Protein AF-T0R6B1-F1 (afdb_monomer_lite)

Sequence (142 aa):
MADVARHVLENETLTEEERDAWVDLRVKGHDELVQAAGLLPPPSTLPVEGATVADYVYAWRLEKDCAALIERLTARVGPTRVLEQFGTLVAFEVDRQSASNVTLADLFELLEGAKHELRIERYSISELALDQVFHHLTDPST

Foldseek 3Di:
DLVVLVVVLPDDPDDPVRNVLSVVVNVDDQVVLVVSLVVDDFQPDHDDPPDGSVLRVLSSLLSVLVVVLQVLLCVQFHHKDWDDDDPNDTDMDHDGDPPHPQDVVNVVVSCVVSCVVSVPPDDDDDDPCPVVVVVVVPPPDD

Organism: Saprolegnia diclina (strain VS20) (NCBI:txid1156394)

Structure (mmCIF, N/CA/C/O backbone):
data_AF-T0R6B1-F1
#
_entry.id   AF-T0R6B1-F1
#
loop_
_atom_site.group_PDB
_atom_site.id
_atom_site.type_symbol
_atom_site.label_atom_id
_atom_site.label_alt_id
_atom_site.label_comp_id
_atom_site.label_asym_id
_atom_site.label_entity_id
_atom_site.label_seq_id
_atom_site.pdbx_PDB_ins_code
_atom_site.Cartn_x
_atom_site.Cartn_y
_atom_site.Cartn_z
_atom_site.occupancy
_atom_site.B_iso_or_equiv
_atom_site.auth_seq_id
_atom_site.auth_comp_id
_atom_site.auth_asym_id
_atom_site.auth_atom_id
_atom_site.pdbx_PDB_model_num
ATOM 1 N N . MET A 1 1 ? 15.827 -9.405 -16.903 1.00 42.38 1 MET A N 1
ATOM 2 C CA . MET A 1 1 ? 14.836 -8.454 -17.461 1.00 42.38 1 MET A CA 1
ATOM 3 C C . MET A 1 1 ? 13.622 -9.141 -18.095 1.00 42.38 1 MET A C 1
ATOM 5 O O . MET A 1 1 ? 12.533 -8.624 -17.922 1.00 42.38 1 MET A O 1
ATOM 9 N N . ALA A 1 2 ? 13.746 -10.317 -18.731 1.00 42.03 2 ALA A N 1
ATOM 10 C CA . ALA A 1 2 ? 12.596 -11.050 -19.297 1.00 42.03 2 ALA A CA 1
ATOM 11 C C . ALA A 1 2 ? 11.646 -11.718 -18.268 1.00 42.03 2 ALA A C 1
ATOM 13 O O . ALA A 1 2 ? 10.523 -12.070 -18.619 1.00 42.03 2 ALA A O 1
ATOM 14 N N . ASP A 1 3 ? 12.075 -11.905 -17.014 1.00 42.62 3 ASP A N 1
ATOM 15 C CA . ASP A 1 3 ? 11.286 -12.642 -16.009 1.00 42.62 3 ASP A CA 1
ATOM 16 C C . ASP A 1 3 ? 10.160 -11.833 -15.360 1.00 42.62 3 ASP A C 1
ATOM 18 O O . ASP A 1 3 ? 9.131 -12.400 -15.009 1.00 42.62 3 ASP A O 1
ATOM 22 N N . VAL A 1 4 ? 10.305 -10.510 -15.241 1.00 44.31 4 VAL A N 1
ATOM 23 C CA . VAL A 1 4 ? 9.294 -9.676 -14.566 1.00 44.31 4 VAL A CA 1
ATOM 24 C C . VAL A 1 4 ? 8.023 -9.575 -15.414 1.00 44.31 4 VAL A C 1
ATOM 26 O O . VAL A 1 4 ? 6.930 -9.764 -14.889 1.00 44.31 4 VAL A O 1
ATOM 29 N N . ALA A 1 5 ? 8.166 -9.384 -16.730 1.00 43.88 5 ALA A N 1
ATOM 30 C CA . ALA A 1 5 ? 7.044 -9.359 -17.673 1.00 43.88 5 ALA A CA 1
ATOM 31 C C . ALA A 1 5 ? 6.345 -10.726 -17.788 1.00 43.88 5 ALA A C 1
ATOM 33 O O . ALA A 1 5 ? 5.119 -10.796 -17.838 1.00 43.88 5 ALA A O 1
ATOM 34 N N . ARG A 1 6 ? 7.113 -11.828 -17.756 1.00 42.50 6 ARG A N 1
ATOM 35 C CA . ARG A 1 6 ? 6.565 -13.195 -17.764 1.00 42.50 6 ARG A CA 1
ATOM 36 C C . ARG A 1 6 ? 5.689 -13.455 -16.536 1.00 42.50 6 ARG A C 1
ATOM 38 O O . ARG A 1 6 ? 4.605 -14.007 -16.667 1.00 42.50 6 ARG A O 1
ATOM 45 N N . HIS A 1 7 ? 6.126 -12.997 -15.366 1.00 44.16 7 HIS A N 1
ATOM 46 C CA . HIS A 1 7 ? 5.423 -13.252 -14.111 1.00 44.16 7 HIS A CA 1
ATOM 47 C C . HIS A 1 7 ? 4.194 -12.350 -13.885 1.00 44.16 7 HIS A C 1
ATOM 49 O O . HIS A 1 7 ? 3.346 -12.675 -13.059 1.00 44.16 7 HIS A O 1
ATOM 55 N N . VAL A 1 8 ? 4.101 -11.207 -14.579 1.00 46.94 8 VAL A N 1
ATOM 56 C CA . VAL A 1 8 ? 2.903 -10.337 -14.600 1.00 46.94 8 VAL A CA 1
ATOM 57 C C . VAL A 1 8 ? 1.808 -10.935 -15.494 1.00 46.94 8 VAL A C 1
ATOM 59 O O . VAL A 1 8 ? 0.642 -10.934 -15.122 1.00 46.94 8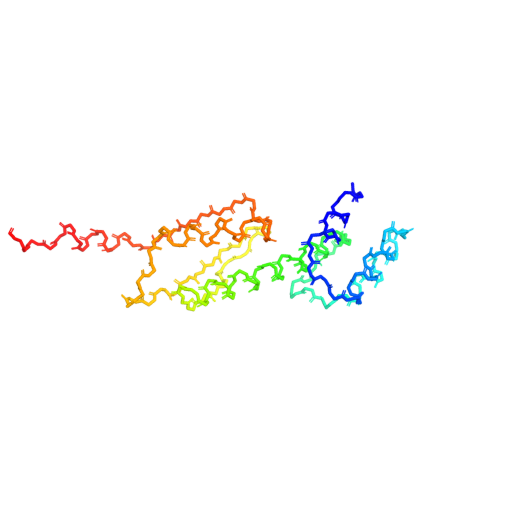 VAL A O 1
ATOM 62 N N . LEU A 1 9 ? 2.189 -11.534 -16.624 1.00 51.12 9 LEU A N 1
ATOM 63 C CA . LEU A 1 9 ? 1.268 -12.173 -17.572 1.00 51.12 9 LEU A CA 1
ATOM 64 C C . LEU A 1 9 ? 0.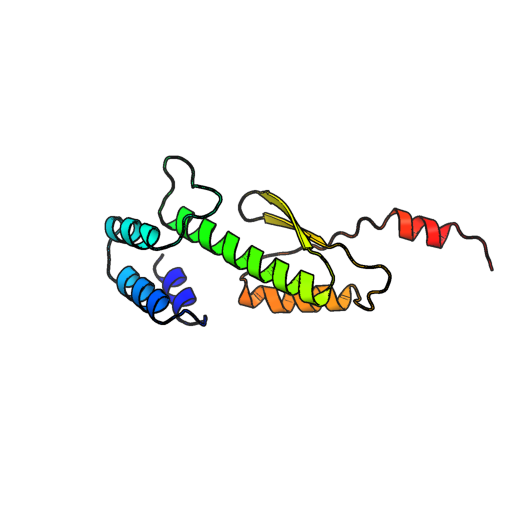603 -13.461 -17.055 1.00 51.12 9 LEU A C 1
ATOM 66 O O . LEU A 1 9 ? -0.495 -13.796 -17.490 1.00 51.12 9 LEU A O 1
ATOM 70 N N . GLU A 1 10 ? 1.273 -14.210 -16.176 1.00 50.00 10 GLU A N 1
ATOM 71 C CA . GLU A 1 10 ? 0.824 -15.547 -15.752 1.00 50.00 10 GLU A CA 1
ATOM 72 C C . GLU A 1 10 ? -0.153 -15.539 -14.561 1.00 50.00 10 GLU A C 1
ATOM 74 O O . GLU A 1 10 ? -0.809 -16.553 -14.334 1.00 50.00 10 GLU A O 1
ATOM 79 N N . ASN A 1 11 ? -0.284 -14.429 -13.820 1.00 48.28 11 ASN A N 1
ATOM 80 C CA . ASN A 1 11 ? -0.933 -14.429 -12.497 1.00 48.28 11 ASN A CA 1
ATOM 81 C C . ASN A 1 11 ? -2.063 -13.400 -12.292 1.00 48.28 11 ASN A C 1
ATOM 83 O O . ASN A 1 11 ? -2.590 -13.318 -11.185 1.00 48.28 11 ASN A O 1
ATOM 87 N N . GLU A 1 12 ? -2.477 -12.643 -13.315 1.00 50.69 12 GLU A N 1
ATOM 88 C CA . GLU A 1 12 ? -3.515 -11.608 -13.168 1.00 50.69 12 GLU A CA 1
ATOM 89 C C . GLU A 1 12 ? -4.671 -11.730 -14.162 1.00 50.69 12 GLU A C 1
ATOM 91 O O . GLU A 1 12 ? -4.502 -12.115 -15.320 1.00 50.69 12 GLU A O 1
ATOM 96 N N . THR A 1 13 ? -5.868 -11.342 -13.712 1.00 48.50 13 THR A N 1
ATOM 97 C CA . THR A 1 13 ? -7.059 -11.131 -14.546 1.00 48.50 13 THR A CA 1
ATOM 98 C C . THR A 1 13 ? -6.904 -9.857 -15.375 1.00 48.50 13 THR A C 1
ATOM 100 O O . THR A 1 13 ? -7.609 -8.874 -15.166 1.00 48.50 13 THR A O 1
ATOM 103 N N . LEU A 1 14 ? -5.948 -9.868 -16.301 1.00 56.34 14 LEU A N 1
ATOM 104 C CA . LEU A 1 14 ? -5.816 -8.857 -17.342 1.00 56.34 14 LEU A CA 1
ATOM 105 C C . LEU A 1 14 ? -6.955 -9.035 -18.348 1.00 56.34 14 LEU A C 1
ATOM 107 O O . LEU A 1 14 ? -7.295 -10.170 -18.728 1.00 56.34 14 LEU A O 1
ATOM 111 N N . THR A 1 15 ? -7.528 -7.924 -18.801 1.00 64.38 15 THR A N 1
ATOM 112 C CA . THR A 1 15 ? -8.450 -7.935 -19.941 1.00 64.38 15 THR A CA 1
ATOM 113 C C . THR A 1 15 ? -7.743 -8.488 -21.185 1.00 64.38 15 THR A C 1
ATOM 115 O O . THR A 1 15 ? -6.513 -8.534 -21.256 1.00 64.38 15 THR A O 1
ATOM 118 N N . GLU A 1 16 ? -8.508 -8.990 -22.154 1.00 56.38 16 GLU A N 1
ATOM 119 C CA . GLU A 1 16 ? -7.951 -9.600 -23.373 1.00 56.38 16 GLU A CA 1
ATOM 120 C C . GLU A 1 16 ? -7.050 -8.611 -24.140 1.00 56.38 16 GLU A C 1
ATOM 122 O O . GLU A 1 16 ? -5.965 -8.987 -24.575 1.00 56.38 16 GLU A O 1
ATOM 127 N N . GLU A 1 17 ? -7.424 -7.325 -24.169 1.00 57.00 17 GLU A N 1
ATOM 128 C CA . GLU A 1 17 ? -6.628 -6.238 -24.761 1.00 57.00 17 GLU A CA 1
ATOM 129 C C . GLU A 1 17 ? -5.306 -5.982 -24.023 1.00 57.00 17 GLU A C 1
ATOM 131 O O . GLU A 1 17 ? -4.260 -5.833 -24.656 1.00 57.00 17 GLU A O 1
ATOM 136 N N . GLU A 1 18 ? -5.318 -5.962 -22.687 1.00 55.06 18 GLU A N 1
ATOM 137 C CA . GLU A 1 18 ? -4.094 -5.780 -21.897 1.00 55.06 18 GLU A CA 1
ATOM 138 C C . GLU A 1 18 ? -3.141 -6.962 -22.105 1.00 55.06 18 GLU A C 1
ATOM 140 O O . GLU A 1 18 ? -1.932 -6.783 -22.254 1.00 55.06 18 GLU A O 1
ATOM 145 N N . ARG A 1 19 ? -3.680 -8.183 -22.171 1.00 57.94 19 ARG A N 1
ATOM 146 C CA . ARG A 1 19 ? -2.899 -9.410 -22.359 1.00 57.94 19 ARG A CA 1
ATOM 147 C C . ARG A 1 19 ? -2.235 -9.466 -23.734 1.00 57.94 19 ARG A C 1
ATOM 149 O O . ARG A 1 19 ? -1.057 -9.816 -23.807 1.00 57.94 19 ARG A O 1
ATOM 156 N N . ASP A 1 20 ? -2.949 -9.078 -24.787 1.00 55.31 20 ASP A N 1
ATOM 157 C CA . ASP A 1 20 ? -2.404 -8.995 -26.146 1.00 55.31 20 ASP A CA 1
ATOM 158 C C . ASP A 1 20 ? -1.308 -7.927 -26.256 1.00 55.31 20 ASP A C 1
ATOM 160 O O . ASP A 1 20 ? -0.261 -8.182 -26.858 1.00 55.31 20 ASP A O 1
ATOM 164 N N . ALA A 1 21 ? -1.469 -6.780 -25.586 1.00 55.72 21 ALA A N 1
ATOM 165 C CA . ALA A 1 21 ? -0.431 -5.750 -25.523 1.00 55.72 21 ALA A CA 1
ATOM 166 C C . ALA A 1 21 ? 0.859 -6.271 -24.857 1.00 55.72 21 ALA A C 1
ATOM 168 O O . ALA A 1 21 ? 1.965 -6.024 -25.341 1.00 55.72 21 ALA A O 1
ATOM 169 N N . TRP A 1 22 ? 0.735 -7.056 -23.784 1.00 51.84 22 TRP A N 1
ATOM 170 C CA . TRP A 1 22 ? 1.876 -7.659 -23.088 1.00 51.84 22 TRP A CA 1
ATOM 171 C C . TRP A 1 22 ? 2.547 -8.804 -23.866 1.00 51.84 22 TRP A C 1
ATOM 173 O O . TRP A 1 22 ? 3.769 -8.977 -23.781 1.00 51.84 22 TRP A O 1
ATOM 183 N N . VAL A 1 23 ? 1.782 -9.595 -24.627 1.00 52.72 23 VAL A N 1
ATOM 184 C CA . VAL A 1 23 ? 2.331 -10.633 -25.516 1.00 52.72 23 VAL A CA 1
ATOM 185 C C . VAL A 1 23 ? 3.113 -9.998 -26.670 1.00 52.72 23 VAL A C 1
ATOM 187 O O . VAL A 1 23 ? 4.192 -10.496 -26.999 1.00 52.72 23 VAL A O 1
ATOM 190 N N . ASP A 1 24 ? 2.643 -8.875 -27.220 1.00 46.44 24 ASP A N 1
ATOM 191 C CA . ASP A 1 24 ? 3.346 -8.141 -28.282 1.00 46.44 24 ASP A CA 1
ATOM 192 C C . ASP A 1 24 ? 4.622 -7.442 -27.755 1.00 46.44 24 ASP A C 1
ATOM 194 O O . ASP A 1 24 ? 5.666 -7.455 -28.411 1.00 46.44 24 ASP A O 1
ATOM 198 N N . LEU A 1 25 ? 4.605 -6.966 -26.499 1.00 47.91 25 LEU A N 1
ATOM 199 C CA . LEU A 1 25 ? 5.781 -6.448 -25.774 1.00 47.91 25 LEU A CA 1
ATOM 200 C C . LEU A 1 25 ? 6.922 -7.474 -25.631 1.00 47.91 25 LEU A C 1
ATOM 202 O O . LEU A 1 25 ? 8.092 -7.104 -25.549 1.00 47.91 25 LEU A O 1
ATOM 206 N N . ARG A 1 26 ? 6.598 -8.773 -25.559 1.00 42.62 26 ARG A N 1
ATOM 207 C CA . ARG A 1 26 ? 7.558 -9.865 -25.302 1.00 42.62 26 ARG A CA 1
ATOM 208 C C . ARG A 1 26 ? 8.535 -10.094 -26.461 1.00 42.62 26 ARG A C 1
ATOM 210 O O . ARG A 1 26 ? 9.574 -10.725 -26.262 1.00 42.62 26 ARG A O 1
ATOM 217 N N . VAL A 1 27 ? 8.193 -9.623 -27.660 1.00 46.12 27 VAL A N 1
ATOM 218 C CA . VAL A 1 27 ? 8.909 -9.905 -28.917 1.00 46.12 27 VAL A CA 1
ATOM 219 C C . VAL A 1 27 ? 9.730 -8.701 -29.399 1.00 46.12 27 VAL A C 1
ATOM 221 O O . VAL A 1 27 ? 10.591 -8.846 -30.266 1.00 46.12 27 VAL A O 1
ATOM 224 N N . LYS A 1 28 ? 9.512 -7.519 -28.819 1.00 41.56 28 LYS A N 1
ATOM 225 C CA . LYS A 1 28 ? 9.820 -6.242 -29.459 1.00 41.56 28 LYS A CA 1
ATOM 226 C C . LYS A 1 28 ? 10.812 -5.382 -28.665 1.00 41.56 28 LYS A C 1
ATOM 228 O O . LYS A 1 28 ? 10.870 -5.428 -27.438 1.00 41.56 28 LYS A O 1
ATOM 233 N N . GLY A 1 29 ? 11.678 -4.673 -29.392 1.00 49.69 29 GLY A N 1
ATOM 234 C CA . GLY A 1 29 ? 12.834 -3.945 -28.853 1.00 49.69 29 GLY A CA 1
ATOM 235 C C . GLY A 1 29 ? 12.473 -2.666 -28.083 1.00 49.69 29 GLY A C 1
ATOM 236 O O . GLY A 1 29 ? 11.315 -2.267 -28.010 1.00 49.69 29 GLY A O 1
ATOM 237 N N . HIS A 1 30 ? 13.494 -1.999 -27.528 1.00 45.84 30 HIS A N 1
ATOM 238 C CA . HIS A 1 30 ? 13.381 -0.813 -26.657 1.00 45.84 30 HIS A CA 1
ATOM 239 C C . HIS A 1 30 ? 12.478 0.315 -27.208 1.00 45.84 30 HIS A C 1
ATOM 241 O O . HIS A 1 30 ? 11.788 0.957 -26.424 1.00 45.84 30 HIS A O 1
ATOM 247 N N . ASP A 1 31 ? 12.415 0.516 -28.530 1.00 44.62 31 ASP A N 1
ATOM 248 C CA . ASP A 1 31 ? 11.582 1.556 -29.165 1.00 44.62 31 ASP A CA 1
ATOM 249 C C . ASP A 1 31 ? 10.079 1.216 -29.223 1.00 44.62 31 ASP A C 1
ATOM 251 O O . ASP A 1 31 ? 9.232 2.106 -29.173 1.00 44.62 31 ASP A O 1
ATOM 255 N N . GLU A 1 32 ? 9.711 -0.064 -29.282 1.00 49.00 32 GLU A N 1
ATOM 256 C CA . GLU A 1 32 ? 8.305 -0.500 -29.349 1.00 49.00 32 GLU A CA 1
ATOM 257 C C . GLU A 1 32 ? 7.676 -0.610 -27.949 1.00 49.00 32 GLU A C 1
ATOM 259 O O . GLU A 1 32 ? 6.480 -0.381 -27.775 1.00 49.00 32 GLU A O 1
ATOM 264 N N . LEU A 1 33 ? 8.506 -0.840 -26.925 1.00 48.34 33 LEU A N 1
ATOM 265 C CA . LEU A 1 33 ? 8.147 -0.706 -25.510 1.00 48.34 33 LEU A CA 1
ATOM 266 C C . LEU A 1 33 ? 7.690 0.723 -25.160 1.00 48.34 33 LEU A C 1
ATOM 268 O O . LEU A 1 33 ? 6.750 0.895 -24.386 1.00 48.34 33 LEU A O 1
ATOM 272 N N . VAL A 1 34 ? 8.309 1.744 -25.767 1.00 46.97 34 VAL A N 1
ATOM 273 C CA . VAL A 1 34 ? 7.911 3.158 -25.626 1.00 46.97 34 VAL A CA 1
ATOM 274 C C . VAL A 1 34 ? 6.549 3.420 -26.282 1.00 46.97 34 VAL A C 1
ATOM 276 O O . VAL A 1 34 ? 5.725 4.136 -25.716 1.00 46.97 34 VAL A O 1
ATOM 279 N N . GLN A 1 35 ? 6.269 2.810 -27.440 1.00 50.56 35 GLN A N 1
ATOM 280 C CA . GLN A 1 35 ? 4.959 2.915 -28.099 1.00 50.56 35 GLN A CA 1
ATOM 281 C C . GLN A 1 35 ? 3.841 2.241 -27.300 1.00 50.56 35 GLN A C 1
ATOM 283 O O . GLN A 1 35 ? 2.760 2.808 -27.165 1.00 50.56 35 GLN A O 1
ATOM 288 N N . ALA A 1 36 ? 4.099 1.058 -26.747 1.00 49.38 36 ALA A N 1
ATOM 289 C CA . ALA A 1 36 ? 3.109 0.332 -25.963 1.00 49.38 36 ALA A CA 1
ATOM 290 C C . ALA A 1 36 ? 2.884 0.943 -24.567 1.00 49.38 36 ALA A C 1
ATOM 292 O O . ALA A 1 36 ? 1.758 0.950 -24.078 1.00 49.38 36 ALA A O 1
ATOM 293 N N . ALA A 1 37 ? 3.904 1.560 -23.960 1.00 50.00 37 ALA A N 1
ATOM 294 C CA . ALA A 1 37 ? 3.713 2.431 -22.797 1.00 50.00 37 ALA A CA 1
ATOM 295 C C . ALA A 1 37 ? 2.792 3.627 -23.114 1.00 50.00 37 ALA A C 1
ATOM 297 O O . ALA A 1 37 ? 2.031 4.059 -22.252 1.00 50.00 37 ALA A O 1
ATOM 298 N N . GLY A 1 38 ? 2.793 4.104 -24.365 1.00 51.44 38 GLY A N 1
ATOM 299 C CA . GLY A 1 38 ? 1.851 5.108 -24.868 1.00 51.44 38 GLY A CA 1
ATOM 300 C C . GLY A 1 38 ? 0.394 4.636 -24.993 1.00 51.44 38 GLY A C 1
ATOM 301 O O . GLY A 1 38 ? -0.482 5.474 -25.191 1.00 51.44 38 GLY A O 1
ATOM 302 N N . LEU A 1 39 ? 0.118 3.330 -24.868 1.00 54.88 39 LEU A N 1
ATOM 303 C CA . LEU A 1 39 ? -1.244 2.775 -24.805 1.00 54.88 39 LEU A CA 1
ATOM 304 C C . LEU A 1 39 ? -1.795 2.720 -23.373 1.00 54.88 39 LEU A C 1
ATOM 306 O O . LEU A 1 39 ? -3.007 2.615 -23.188 1.00 54.88 39 LEU A O 1
ATOM 310 N N . LEU A 1 40 ? -0.931 2.799 -22.358 1.00 56.66 40 LEU A N 1
ATOM 311 C CA . LEU A 1 40 ? -1.359 2.906 -20.967 1.00 56.66 40 LEU A CA 1
ATOM 312 C C . LEU A 1 40 ? -1.721 4.365 -20.665 1.00 56.66 40 LEU A C 1
ATOM 314 O O . LEU A 1 40 ? -0.991 5.268 -21.088 1.00 56.66 40 LEU A O 1
ATOM 318 N N . PRO A 1 41 ? -2.802 4.628 -19.906 1.00 60.03 41 PRO A N 1
ATOM 319 C CA . PRO A 1 41 ? -3.051 5.975 -19.419 1.00 60.03 41 PRO A CA 1
ATOM 320 C C . PRO A 1 41 ? -1.819 6.444 -18.631 1.00 60.03 41 PRO A C 1
ATOM 322 O O . PRO A 1 41 ? -1.277 5.654 -17.848 1.00 60.03 41 PRO A O 1
ATOM 325 N N . PRO A 1 42 ? -1.348 7.685 -18.851 1.00 59.09 42 PRO A N 1
ATOM 326 C CA . PRO A 1 42 ? -0.173 8.183 -18.162 1.00 59.09 42 PRO A CA 1
ATOM 327 C C . PRO A 1 42 ? -0.379 8.117 -16.653 1.00 59.09 42 PRO A C 1
ATOM 329 O O . PRO A 1 42 ? -1.462 8.491 -16.190 1.00 59.09 42 PRO A O 1
ATOM 332 N N . PRO A 1 43 ? 0.628 7.641 -15.892 1.00 63.34 43 PRO A N 1
ATOM 333 C CA . PRO A 1 43 ? 0.568 7.731 -14.451 1.00 63.34 43 PRO A CA 1
ATOM 334 C C . PRO A 1 43 ? 0.406 9.197 -14.058 1.00 63.34 43 PRO A C 1
ATOM 336 O O . PRO A 1 43 ? 0.926 10.102 -14.724 1.00 63.34 43 PRO A O 1
ATOM 339 N N . SER A 1 44 ? -0.304 9.433 -12.960 1.00 67.56 44 SER A N 1
ATOM 340 C CA . SER A 1 44 ? -0.562 10.781 -12.445 1.00 67.56 44 SER A CA 1
ATOM 341 C C . SER A 1 44 ? 0.738 11.55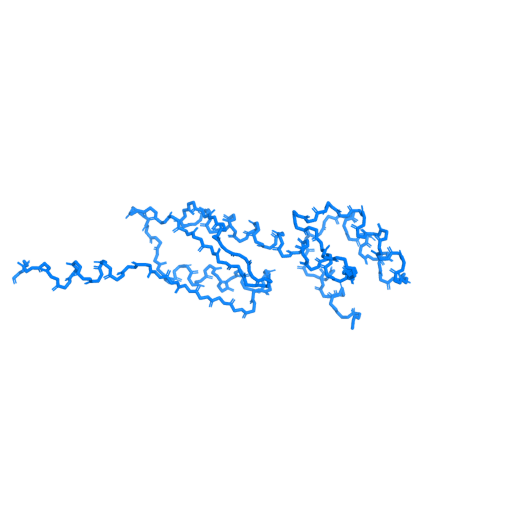6 -12.172 1.00 67.56 44 SER A C 1
ATOM 343 O O . SER A 1 44 ? 0.762 12.787 -12.215 1.00 67.56 44 SER A O 1
ATOM 345 N N . THR A 1 45 ? 1.842 10.840 -11.938 1.00 63.22 45 THR A N 1
ATOM 346 C CA . THR A 1 45 ? 3.201 11.373 -11.856 1.00 63.22 45 THR A CA 1
ATOM 347 C C . THR A 1 45 ? 4.003 10.990 -13.098 1.00 63.22 45 THR A C 1
ATOM 349 O O . THR A 1 45 ? 4.364 9.833 -13.308 1.00 63.22 45 THR A O 1
ATOM 352 N N . LEU A 1 46 ? 4.313 11.984 -13.934 1.00 60.22 46 LEU A N 1
ATOM 353 C CA . LEU A 1 46 ? 5.177 11.767 -15.091 1.00 60.22 46 LEU A CA 1
ATOM 354 C C . LEU A 1 46 ? 6.610 11.463 -14.626 1.00 60.22 46 LEU A C 1
ATOM 356 O O . LEU A 1 46 ? 7.135 12.182 -13.767 1.00 60.22 46 LEU A O 1
ATOM 360 N N . PRO A 1 47 ? 7.264 10.437 -15.194 1.00 61.75 47 PRO A N 1
ATOM 361 C CA . PRO A 1 47 ? 8.665 10.178 -14.915 1.00 61.75 47 PRO A CA 1
ATOM 362 C C . PRO A 1 47 ? 9.554 11.374 -15.295 1.00 61.75 47 PRO A C 1
ATOM 364 O O . PRO A 1 47 ? 9.269 12.108 -16.242 1.00 61.75 47 PRO A O 1
ATOM 367 N N . VAL A 1 48 ? 10.642 11.562 -14.547 1.00 69.69 48 VAL A N 1
ATOM 368 C CA . VAL A 1 48 ? 11.635 12.629 -14.761 1.00 69.69 48 VAL A CA 1
ATOM 369 C C . VAL A 1 48 ? 12.348 12.489 -16.113 1.00 69.69 48 VAL A C 1
ATOM 371 O O . VAL A 1 48 ? 12.419 11.404 -16.687 1.00 69.69 48 VAL A O 1
ATOM 374 N N . GLU A 1 49 ? 12.910 13.588 -16.618 1.00 70.00 49 GLU A N 1
ATOM 375 C CA . GLU A 1 49 ? 13.699 13.595 -17.855 1.00 70.00 49 GLU A CA 1
ATOM 376 C C . GLU A 1 49 ? 14.832 12.548 -17.794 1.00 70.00 49 GLU A C 1
ATOM 378 O O . GLU A 1 49 ? 15.628 12.532 -16.856 1.00 70.00 49 GLU A O 1
ATOM 383 N N . GLY A 1 50 ? 14.872 11.637 -18.776 1.00 72.62 50 GLY A N 1
ATOM 384 C CA . GLY A 1 50 ? 15.785 10.484 -18.793 1.00 72.62 50 GLY A CA 1
ATOM 385 C C . GLY A 1 50 ? 15.213 9.178 -18.222 1.00 72.62 50 GLY A C 1
ATOM 386 O O . GLY A 1 50 ? 15.931 8.181 -18.180 1.00 72.62 50 GLY A O 1
ATOM 387 N N . ALA A 1 51 ? 13.943 9.156 -17.808 1.00 72.06 51 ALA A N 1
ATOM 388 C CA . ALA A 1 51 ? 13.272 7.942 -17.360 1.00 72.06 51 ALA A CA 1
ATOM 389 C C . ALA A 1 51 ? 13.144 6.882 -18.461 1.00 72.06 51 ALA A C 1
ATOM 391 O O . ALA A 1 51 ? 12.884 7.172 -19.632 1.00 72.06 51 ALA A O 1
ATOM 392 N N . THR A 1 52 ? 13.295 5.629 -18.054 1.00 78.44 52 THR A N 1
ATOM 393 C CA . THR A 1 52 ? 13.148 4.460 -18.914 1.00 78.44 52 THR A CA 1
ATOM 394 C C . THR A 1 52 ? 11.686 4.017 -18.997 1.00 78.44 52 THR A C 1
ATOM 396 O O . THR A 1 52 ? 10.851 4.368 -18.163 1.00 78.44 52 THR A O 1
ATOM 399 N N . VAL A 1 53 ? 11.363 3.161 -19.971 1.00 73.62 53 VAL A N 1
ATOM 400 C CA . VAL A 1 53 ? 10.037 2.518 -20.031 1.00 73.62 53 VAL A CA 1
ATOM 401 C C . VAL A 1 53 ? 9.743 1.712 -18.764 1.00 73.62 53 VAL A C 1
ATOM 403 O O . VAL A 1 53 ? 8.603 1.670 -18.310 1.00 73.62 53 VAL A O 1
ATOM 406 N N . ALA A 1 54 ? 10.767 1.094 -18.168 1.00 73.62 54 ALA A N 1
ATOM 407 C CA . ALA A 1 54 ? 10.604 0.354 -16.924 1.00 73.62 54 ALA A CA 1
ATOM 408 C C . ALA A 1 54 ? 10.134 1.271 -15.785 1.00 73.62 54 ALA A C 1
ATOM 410 O O . ALA A 1 54 ? 9.262 0.869 -15.021 1.00 73.62 54 ALA A O 1
ATOM 411 N N . ASP A 1 55 ? 10.639 2.506 -15.724 1.00 74.69 55 ASP A N 1
ATOM 412 C CA . ASP A 1 55 ? 10.222 3.496 -14.725 1.00 74.69 55 ASP A CA 1
ATOM 413 C C . ASP A 1 55 ? 8.760 3.916 -14.925 1.00 74.69 55 ASP A C 1
ATOM 415 O O . ASP A 1 55 ? 8.012 4.052 -13.959 1.00 74.69 55 ASP A O 1
ATOM 419 N N . TYR A 1 56 ? 8.321 4.056 -16.179 1.00 75.62 56 TYR A N 1
ATOM 420 C CA . TYR A 1 56 ? 6.929 4.371 -16.504 1.00 75.62 56 TYR A CA 1
ATOM 421 C C . TYR A 1 56 ? 5.970 3.232 -16.134 1.00 75.62 56 TYR A C 1
ATOM 423 O O . TYR A 1 56 ? 4.961 3.456 -15.466 1.00 75.62 56 TYR A O 1
ATOM 431 N N . VAL A 1 57 ? 6.301 1.997 -16.526 1.00 77.38 57 VAL A N 1
ATOM 432 C CA . VAL A 1 57 ? 5.517 0.801 -16.176 1.00 77.38 57 VAL A CA 1
ATOM 433 C C . VAL A 1 57 ? 5.458 0.629 -14.662 1.00 77.38 57 VAL A C 1
ATOM 435 O O . VAL A 1 57 ? 4.407 0.296 -14.118 1.00 77.38 57 VAL A O 1
ATOM 438 N N . TYR A 1 58 ? 6.572 0.888 -13.976 1.00 79.00 58 TYR A N 1
ATOM 439 C CA . TYR A 1 58 ? 6.636 0.847 -12.525 1.00 79.00 58 TYR A CA 1
ATOM 440 C C . TYR A 1 58 ? 5.703 1.881 -11.883 1.00 79.00 58 TYR A C 1
ATOM 442 O O . TYR A 1 58 ? 4.909 1.523 -11.017 1.00 79.00 58 TYR A O 1
ATOM 450 N N . ALA A 1 59 ? 5.750 3.138 -12.332 1.00 79.81 59 ALA A N 1
ATOM 451 C CA . ALA A 1 59 ? 4.894 4.205 -11.817 1.00 79.81 59 ALA A CA 1
ATOM 452 C C . ALA A 1 59 ? 3.403 3.904 -12.034 1.00 79.81 59 ALA A C 1
ATOM 454 O O . ALA A 1 59 ? 2.612 4.001 -11.096 1.00 79.81 59 ALA A O 1
ATOM 455 N N . TRP A 1 60 ? 3.034 3.460 -13.239 1.00 82.38 60 TRP A N 1
ATOM 456 C CA . TRP A 1 60 ? 1.667 3.041 -13.555 1.00 82.38 60 TRP A CA 1
ATOM 457 C C . TRP A 1 60 ? 1.199 1.900 -12.649 1.00 82.38 60 TRP A C 1
ATOM 459 O O . TRP A 1 60 ? 0.090 1.925 -12.111 1.00 82.38 60 TRP A O 1
ATOM 469 N N . ARG A 1 61 ? 2.062 0.899 -12.450 1.00 83.06 61 ARG A N 1
ATOM 470 C CA . ARG A 1 61 ? 1.745 -0.262 -11.624 1.00 83.06 61 ARG A CA 1
ATOM 471 C C . ARG A 1 61 ? 1.544 0.126 -10.164 1.00 83.06 61 ARG A C 1
ATOM 473 O O . ARG A 1 61 ? 0.557 -0.279 -9.559 1.00 83.06 61 ARG A O 1
ATOM 480 N N . LEU A 1 62 ? 2.448 0.942 -9.630 1.00 84.81 62 LEU A N 1
ATOM 481 C CA . LEU A 1 62 ? 2.373 1.441 -8.265 1.00 84.81 62 LEU A CA 1
ATOM 482 C C . LEU A 1 62 ? 1.063 2.199 -8.020 1.00 84.81 62 LEU A C 1
ATOM 484 O O . LEU A 1 62 ? 0.415 1.978 -7.002 1.00 84.81 62 LEU A O 1
ATOM 488 N N . GLU A 1 63 ? 0.639 3.043 -8.961 1.00 85.25 63 GLU A N 1
ATOM 489 C CA . GLU A 1 63 ? -0.631 3.770 -8.871 1.00 85.25 63 GLU A CA 1
ATOM 490 C C . GLU A 1 63 ? -1.840 2.822 -8.831 1.00 85.25 63 GLU A C 1
ATOM 492 O O . GLU A 1 63 ? -2.730 2.983 -7.991 1.00 85.25 63 GLU A O 1
ATOM 497 N N . LYS A 1 64 ? -1.850 1.787 -9.682 1.00 85.62 64 LYS A N 1
ATOM 498 C CA . LYS A 1 64 ? -2.901 0.757 -9.696 1.00 85.62 64 LYS A CA 1
ATOM 499 C C . LYS A 1 64 ? -2.955 -0.041 -8.396 1.00 85.62 64 LYS A C 1
ATOM 501 O O . LYS A 1 64 ? -4.037 -0.198 -7.830 1.00 85.62 64 LYS A O 1
ATOM 506 N N . ASP A 1 65 ? -1.807 -0.505 -7.910 1.00 88.75 65 ASP A N 1
ATOM 507 C CA . ASP A 1 65 ? -1.724 -1.291 -6.678 1.00 88.75 65 ASP A CA 1
ATOM 508 C C . ASP A 1 65 ? -2.136 -0.444 -5.460 1.00 88.75 65 ASP A C 1
ATOM 510 O O . ASP A 1 65 ? -2.870 -0.919 -4.590 1.00 88.75 65 ASP A O 1
ATOM 514 N N . CYS A 1 66 ? -1.759 0.840 -5.423 1.00 90.06 66 CYS A N 1
ATOM 515 C CA . CYS A 1 66 ? -2.203 1.768 -4.382 1.00 90.06 66 CYS A CA 1
ATOM 516 C C . CYS A 1 66 ? -3.718 1.974 -4.404 1.00 90.06 66 CYS A C 1
ATOM 518 O O . CYS A 1 66 ? -4.353 1.917 -3.353 1.00 90.06 66 CYS A O 1
ATOM 520 N N . ALA A 1 67 ? -4.310 2.184 -5.583 1.00 89.69 67 ALA A N 1
ATOM 521 C CA . ALA A 1 67 ? -5.756 2.339 -5.716 1.00 89.69 67 ALA A CA 1
ATOM 522 C C . ALA A 1 67 ? -6.505 1.087 -5.227 1.00 89.69 67 ALA A C 1
ATOM 524 O O . ALA A 1 67 ? -7.455 1.203 -4.451 1.00 89.69 67 ALA A O 1
ATOM 525 N N . ALA A 1 68 ? -6.033 -0.104 -5.606 1.00 90.88 68 ALA A N 1
ATOM 526 C CA . ALA A 1 68 ? -6.606 -1.369 -5.155 1.00 90.88 68 ALA A CA 1
ATOM 527 C C . ALA A 1 68 ? -6.484 -1.555 -3.633 1.00 90.88 68 ALA A C 1
ATOM 529 O O . ALA A 1 68 ? -7.416 -2.030 -2.980 1.00 90.88 68 ALA A O 1
ATOM 530 N N . LEU A 1 69 ? -5.352 -1.163 -3.039 1.00 92.00 69 LEU A N 1
ATOM 531 C CA . LEU A 1 69 ? -5.163 -1.240 -1.593 1.00 92.00 69 LEU A CA 1
ATOM 532 C C . LEU A 1 69 ? -6.082 -0.265 -0.841 1.00 92.00 69 LEU A C 1
ATOM 534 O O . LEU A 1 69 ? -6.699 -0.657 0.149 1.00 92.00 69 LEU A O 1
ATOM 538 N N . ILE A 1 70 ? -6.223 0.972 -1.328 1.00 93.00 70 ILE A N 1
ATOM 539 C CA . ILE A 1 70 ? -7.147 1.972 -0.768 1.00 93.00 70 ILE A CA 1
ATOM 540 C C . ILE A 1 70 ? -8.581 1.454 -0.798 1.00 93.00 70 ILE A C 1
ATOM 542 O O . ILE A 1 70 ? -9.294 1.602 0.192 1.00 93.00 70 ILE A O 1
ATOM 546 N N . GLU A 1 71 ? -9.007 0.835 -1.899 1.00 92.44 71 GLU A N 1
ATOM 547 C CA . GLU A 1 71 ? -10.344 0.252 -2.017 1.00 92.44 71 GLU A CA 1
ATOM 548 C C . GLU A 1 71 ? -10.576 -0.831 -0.952 1.00 92.44 71 GLU A C 1
ATOM 550 O O . GLU A 1 71 ? -11.576 -0.792 -0.233 1.00 92.44 71 GLU A O 1
ATOM 555 N N . ARG A 1 72 ? -9.619 -1.754 -0.778 1.00 91.81 72 ARG A N 1
ATOM 556 C CA . ARG A 1 72 ? -9.701 -2.828 0.229 1.00 91.81 72 ARG A CA 1
ATOM 557 C C . ARG A 1 72 ? -9.746 -2.290 1.654 1.00 91.81 72 ARG A C 1
ATOM 559 O O . ARG A 1 72 ? -10.574 -2.736 2.450 1.00 91.81 72 ARG A O 1
ATOM 566 N N . LEU A 1 73 ? -8.869 -1.340 1.971 1.00 91.06 73 LEU A N 1
ATOM 567 C CA . LEU A 1 73 ? -8.823 -0.697 3.283 1.00 91.06 73 LEU A CA 1
ATOM 568 C C . LEU A 1 73 ? -10.115 0.084 3.547 1.00 91.06 73 LEU A C 1
ATOM 570 O O . LEU A 1 73 ? -10.709 -0.058 4.615 1.00 91.06 73 LEU A O 1
ATOM 574 N N . THR A 1 74 ? -10.621 0.799 2.541 1.00 91.06 74 THR A N 1
ATOM 575 C CA . THR A 1 74 ? -11.876 1.555 2.635 1.00 91.06 74 THR A CA 1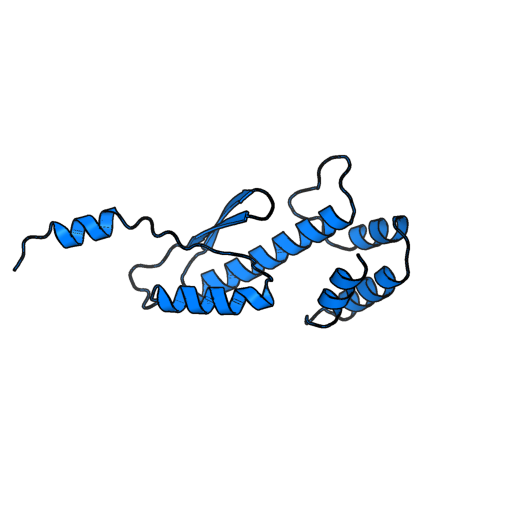
ATOM 576 C C . THR A 1 74 ? -13.078 0.657 2.879 1.00 91.06 74 THR A C 1
ATOM 578 O O . THR A 1 74 ? -13.900 0.951 3.745 1.00 91.06 74 THR A O 1
ATOM 581 N N . ALA A 1 75 ? -13.163 -0.465 2.166 1.00 89.38 75 ALA A N 1
ATOM 582 C CA . ALA A 1 75 ? -14.264 -1.411 2.302 1.00 89.38 75 ALA A CA 1
ATOM 583 C C . ALA A 1 75 ? -14.300 -2.109 3.671 1.00 89.38 75 ALA A C 1
ATOM 585 O O . ALA A 1 75 ? -15.366 -2.541 4.111 1.00 89.38 75 ALA A O 1
ATOM 586 N N . ARG A 1 76 ? -13.146 -2.260 4.334 1.00 86.81 76 ARG A N 1
ATOM 587 C CA . ARG A 1 76 ? -13.036 -3.034 5.577 1.00 86.81 76 ARG A CA 1
ATOM 588 C C . ARG A 1 76 ? -12.907 -2.197 6.831 1.00 86.81 76 ARG A C 1
ATOM 590 O O . ARG A 1 76 ? -13.497 -2.571 7.835 1.00 86.81 76 ARG A O 1
ATOM 597 N N . VAL A 1 77 ? -12.143 -1.114 6.786 1.00 84.81 77 VAL A N 1
ATOM 598 C CA . VAL A 1 77 ? -11.670 -0.401 7.980 1.00 84.81 77 VAL A CA 1
ATOM 599 C C . VAL A 1 77 ? -12.273 0.999 8.078 1.00 84.81 77 VAL A C 1
ATOM 601 O O . VAL A 1 77 ? -12.543 1.473 9.181 1.00 84.81 77 VAL A O 1
ATOM 604 N N . GLY A 1 78 ? -12.533 1.634 6.936 1.00 87.44 78 GLY A N 1
ATOM 605 C CA . GLY A 1 78 ? -13.081 2.984 6.853 1.00 87.44 78 GLY A CA 1
ATOM 606 C C . GLY A 1 78 ? -12.324 3.856 5.850 1.00 87.44 78 GLY A C 1
ATOM 607 O O . GLY A 1 78 ? -11.340 3.401 5.265 1.00 87.44 78 GLY A O 1
ATOM 608 N N . PRO A 1 79 ? -12.782 5.099 5.622 1.00 90.62 79 PRO A N 1
ATOM 609 C CA . PRO A 1 79 ? -12.217 5.995 4.616 1.00 90.62 79 PRO A CA 1
ATOM 610 C C . PRO A 1 79 ? -10.686 6.025 4.655 1.00 90.62 79 PRO A C 1
ATOM 612 O O . PRO A 1 79 ? -10.088 6.327 5.683 1.00 90.62 79 PRO A O 1
ATOM 615 N N . THR A 1 80 ? -10.053 5.683 3.533 1.00 92.19 80 THR A N 1
ATOM 616 C CA . THR A 1 80 ? -8.593 5.603 3.421 1.00 92.19 80 THR A CA 1
ATOM 617 C C . THR A 1 80 ? -8.094 6.591 2.378 1.00 92.19 80 THR A C 1
ATOM 619 O O . THR A 1 80 ? -8.691 6.727 1.309 1.00 92.19 80 THR A O 1
ATOM 622 N N . ARG A 1 81 ? -6.978 7.265 2.658 1.00 90.44 81 ARG A N 1
ATOM 623 C CA . ARG A 1 81 ? -6.309 8.154 1.700 1.00 90.44 81 ARG A CA 1
ATOM 624 C C . ARG A 1 81 ? -4.796 7.984 1.725 1.00 90.44 81 ARG A C 1
ATOM 626 O O . ARG A 1 81 ? -4.225 7.592 2.739 1.00 90.44 81 ARG A O 1
ATOM 633 N N . VAL A 1 82 ? -4.147 8.321 0.613 1.00 91.19 82 VAL A N 1
ATOM 634 C CA . VAL A 1 82 ? -2.685 8.448 0.563 1.00 91.19 82 VAL A CA 1
ATOM 635 C C . VAL A 1 82 ? -2.282 9.698 1.337 1.00 91.19 82 VAL A C 1
ATOM 637 O O . VAL A 1 82 ? -2.823 10.777 1.092 1.00 91.19 82 VAL A O 1
ATOM 640 N N . LEU A 1 83 ? -1.345 9.540 2.266 1.00 89.75 83 LEU A N 1
ATOM 641 C CA . LEU A 1 83 ? -0.759 10.636 3.027 1.00 89.75 83 LEU A CA 1
ATOM 642 C C . LEU A 1 83 ? 0.538 11.110 2.365 1.00 89.75 83 LEU A C 1
ATOM 644 O O . LEU A 1 83 ? 0.691 12.293 2.078 1.00 89.75 83 LEU A O 1
ATOM 648 N N . GLU A 1 84 ? 1.450 10.175 2.091 1.00 88.75 84 GLU A N 1
ATOM 649 C CA . GLU A 1 84 ? 2.771 10.458 1.526 1.00 88.75 84 GLU A CA 1
ATOM 650 C C . GLU A 1 84 ? 3.213 9.340 0.581 1.00 88.75 84 GLU A C 1
ATOM 652 O O . GLU A 1 84 ? 2.869 8.172 0.768 1.00 88.75 84 GLU A O 1
ATOM 657 N N . GLN A 1 85 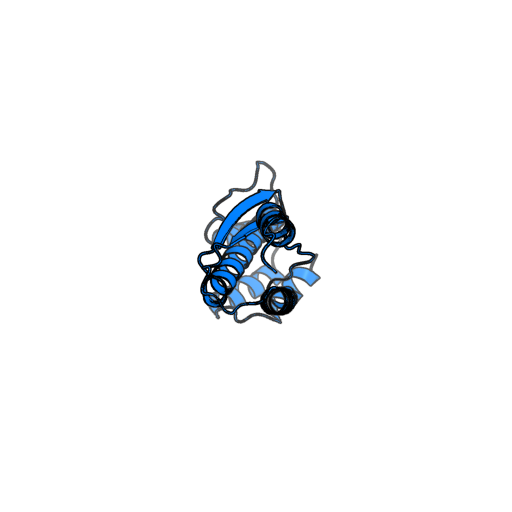? 4.019 9.697 -0.419 1.00 87.06 85 GLN A N 1
ATOM 658 C CA . GLN A 1 85 ? 4.647 8.751 -1.332 1.00 87.06 85 GLN A CA 1
ATOM 659 C C . GLN A 1 85 ? 6.104 9.150 -1.573 1.00 87.06 85 GLN A C 1
ATOM 661 O O . GLN A 1 85 ? 6.391 10.237 -2.073 1.00 87.06 85 GLN A O 1
ATOM 666 N N . PHE A 1 86 ? 7.023 8.237 -1.261 1.00 84.75 86 PHE A N 1
ATOM 667 C CA . PHE A 1 86 ? 8.460 8.391 -1.467 1.00 84.75 86 PHE A CA 1
ATOM 668 C C . PHE A 1 86 ? 9.000 7.195 -2.248 1.00 84.75 86 PHE A C 1
ATOM 670 O O . PHE A 1 86 ? 9.335 6.150 -1.685 1.00 84.75 86 PHE A O 1
ATOM 677 N N . GLY A 1 87 ? 9.075 7.350 -3.571 1.00 83.69 87 GLY A N 1
ATOM 678 C CA . GLY A 1 87 ? 9.443 6.258 -4.467 1.00 83.69 87 GLY A CA 1
ATOM 679 C C . GLY A 1 87 ? 8.445 5.108 -4.350 1.00 83.69 87 GLY A C 1
ATOM 680 O O . GLY A 1 87 ? 7.292 5.253 -4.744 1.00 83.69 87 GLY A O 1
ATOM 681 N N . THR A 1 88 ? 8.903 3.986 -3.797 1.00 82.81 88 THR A N 1
ATOM 682 C CA . THR A 1 88 ? 8.128 2.745 -3.626 1.00 82.81 88 THR A CA 1
ATOM 683 C C . THR A 1 88 ? 7.401 2.665 -2.280 1.00 82.81 88 THR A C 1
ATOM 685 O O . THR A 1 88 ? 6.602 1.758 -2.056 1.00 82.81 88 THR A O 1
ATOM 688 N N . LEU A 1 89 ? 7.690 3.596 -1.368 1.00 87.88 89 LEU A N 1
ATOM 689 C CA . LEU A 1 89 ? 7.076 3.663 -0.051 1.00 87.88 89 LEU A CA 1
ATOM 690 C C . LEU A 1 89 ? 5.849 4.563 -0.123 1.00 87.88 89 LEU A C 1
ATOM 692 O O . LEU A 1 89 ? 5.961 5.738 -0.472 1.00 87.88 89 LEU A O 1
ATOM 696 N N . VAL A 1 90 ? 4.692 4.015 0.241 1.00 90.38 90 VAL A N 1
ATOM 697 C CA . VAL A 1 90 ? 3.423 4.745 0.278 1.00 90.38 90 VAL A CA 1
ATOM 698 C C . VAL A 1 90 ? 2.836 4.648 1.677 1.00 90.38 90 VAL A C 1
ATOM 700 O O . VAL A 1 90 ? 2.676 3.554 2.220 1.00 90.38 90 VAL A O 1
ATOM 703 N N . ALA A 1 91 ? 2.551 5.801 2.270 1.00 91.44 91 ALA A N 1
ATOM 704 C CA . ALA A 1 91 ? 1.893 5.914 3.558 1.00 91.44 91 ALA A CA 1
ATOM 705 C C . ALA A 1 91 ? 0.401 6.169 3.341 1.00 91.44 91 ALA A C 1
ATOM 707 O O . ALA A 1 91 ? 0.014 7.083 2.609 1.00 91.44 91 ALA A O 1
ATOM 708 N N . PHE A 1 92 ? -0.431 5.376 4.011 1.00 91.69 92 PHE A N 1
ATOM 709 C CA . PHE A 1 92 ? -1.881 5.516 3.986 1.00 91.69 92 PHE A CA 1
ATOM 710 C C . PHE A 1 92 ? -2.375 5.951 5.358 1.00 91.69 92 PHE A C 1
ATOM 712 O O . PHE A 1 92 ? -1.935 5.427 6.381 1.00 91.69 92 PHE A O 1
ATOM 719 N N . GLU A 1 93 ? -3.315 6.885 5.368 1.00 90.75 93 GLU A N 1
ATOM 720 C CA . GLU A 1 93 ? -4.105 7.206 6.547 1.00 90.75 93 GLU A CA 1
ATOM 721 C C . GLU A 1 93 ? -5.461 6.515 6.422 1.00 90.75 93 GLU A C 1
ATOM 723 O O . GLU A 1 93 ? -6.125 6.617 5.387 1.00 90.75 93 GLU A O 1
ATOM 728 N N . VAL A 1 94 ? -5.855 5.811 7.481 1.00 87.94 94 VAL A N 1
ATOM 729 C CA . VAL A 1 94 ? -7.133 5.105 7.571 1.00 87.94 94 VAL A CA 1
ATOM 730 C C . VAL A 1 94 ? -7.944 5.736 8.694 1.00 87.94 94 VAL A C 1
ATOM 732 O O . VAL A 1 94 ? -7.568 5.645 9.863 1.00 87.94 94 VAL A O 1
ATOM 735 N N . ASP A 1 95 ? -9.062 6.365 8.344 1.00 85.81 95 ASP A N 1
ATOM 736 C CA . ASP A 1 95 ? -10.014 6.906 9.310 1.00 85.81 95 ASP A CA 1
ATOM 737 C C . ASP A 1 95 ? -10.897 5.772 9.838 1.00 85.81 95 ASP A C 1
ATOM 739 O O . ASP A 1 95 ? -11.922 5.391 9.257 1.00 85.81 95 ASP A O 1
ATOM 743 N N . ARG A 1 96 ? -10.443 5.173 10.940 1.00 76.81 96 ARG A N 1
ATOM 744 C CA . ARG A 1 96 ? -11.168 4.104 11.612 1.00 76.81 96 ARG A CA 1
ATOM 745 C C . ARG A 1 96 ? -12.291 4.709 12.447 1.00 76.81 96 ARG A C 1
ATOM 747 O O . ARG A 1 96 ? -12.062 5.300 13.500 1.00 76.81 96 ARG A O 1
ATOM 754 N N . GLN A 1 97 ? -13.529 4.464 12.028 1.00 74.06 97 GLN A N 1
ATOM 755 C CA . GLN A 1 97 ? -14.697 4.852 12.812 1.00 74.06 97 GLN A CA 1
ATOM 756 C C . GLN A 1 97 ? -14.656 4.177 14.192 1.00 74.06 97 GLN A C 1
ATOM 758 O O . GLN A 1 97 ? -14.426 2.968 14.295 1.00 74.06 97 GLN A O 1
ATOM 763 N N . SER A 1 98 ? -14.935 4.938 15.256 1.00 65.69 98 SER A N 1
ATOM 764 C CA . SER A 1 98 ? -14.893 4.454 16.648 1.00 65.69 98 SER A CA 1
ATOM 765 C C . SER A 1 98 ? -15.859 3.295 16.934 1.00 65.69 98 SER A C 1
ATOM 767 O O . SER A 1 98 ? -15.678 2.575 17.907 1.00 65.69 98 SER A O 1
ATOM 769 N N . ALA A 1 99 ? -16.870 3.095 16.083 1.00 65.94 99 ALA A N 1
ATOM 770 C CA . ALA A 1 99 ? -17.809 1.974 16.150 1.00 65.94 99 ALA A CA 1
ATOM 771 C C . ALA A 1 99 ? -17.354 0.730 15.356 1.00 65.94 99 ALA A C 1
ATOM 773 O O . ALA A 1 99 ? -18.106 -0.240 15.258 1.00 65.94 99 ALA A O 1
ATOM 774 N N . SER A 1 100 ? -16.165 0.745 14.741 1.00 69.50 100 SER A N 1
ATOM 775 C CA . SER A 1 100 ? -15.691 -0.393 13.953 1.00 69.50 100 SER A CA 1
ATOM 776 C C . SER A 1 100 ? -15.220 -1.538 14.857 1.00 69.50 100 SER A C 1
ATOM 778 O O . SER A 1 100 ? -14.331 -1.385 15.700 1.00 69.50 100 SER A O 1
ATOM 780 N N . ASN A 1 101 ? -15.773 -2.7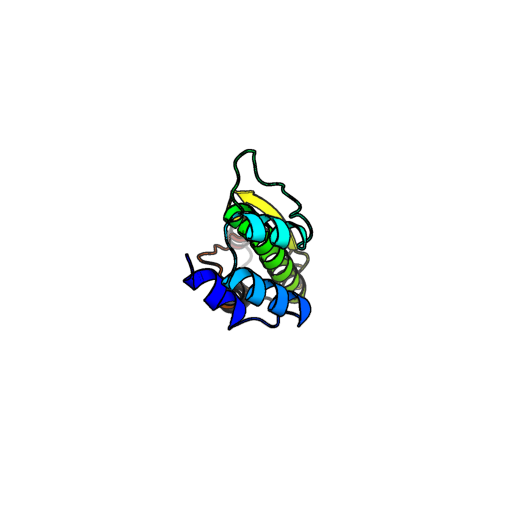28 14.620 1.00 78.56 101 ASN A N 1
ATOM 781 C CA . ASN A 1 101 ? -15.357 -3.970 15.282 1.00 78.56 101 ASN A CA 1
ATOM 782 C C . ASN A 1 101 ? -14.040 -4.535 14.715 1.00 78.56 101 ASN A C 1
ATOM 784 O O . ASN A 1 101 ? -13.654 -5.646 15.060 1.00 78.56 101 ASN A O 1
ATOM 788 N N . VAL A 1 102 ? -13.380 -3.796 13.820 1.00 82.06 102 VAL A N 1
ATOM 789 C CA . VAL A 1 102 ? -12.152 -4.215 13.141 1.00 82.06 102 VAL A CA 1
ATOM 790 C C . VAL A 1 102 ? -10.999 -4.122 14.120 1.00 82.06 102 VAL A C 1
ATOM 792 O O . VAL A 1 102 ? -10.645 -3.039 14.576 1.00 82.06 102 VAL A O 1
ATOM 795 N N . THR A 1 103 ? -10.413 -5.255 14.457 1.00 84.44 103 THR A N 1
ATOM 796 C CA . THR A 1 103 ? -9.238 -5.320 15.315 1.00 84.44 103 THR A CA 1
ATOM 797 C C . THR A 1 103 ? -7.966 -5.038 14.516 1.00 84.44 103 THR A C 1
ATOM 799 O O . THR A 1 103 ? -7.936 -5.118 13.288 1.00 84.44 103 THR A O 1
ATOM 802 N N . LEU A 1 104 ? -6.868 -4.746 15.217 1.00 83.06 104 LEU A N 1
ATOM 803 C CA . LEU A 1 104 ? -5.554 -4.647 14.581 1.00 83.06 104 LEU A CA 1
ATOM 804 C C . LEU A 1 104 ? -5.145 -5.975 13.910 1.00 83.06 104 LEU A C 1
ATOM 806 O O . LEU A 1 104 ? -4.482 -5.960 12.878 1.00 83.06 104 LEU A O 1
ATOM 810 N N . ALA A 1 105 ? -5.573 -7.117 14.463 1.00 85.25 105 ALA A N 1
ATOM 811 C CA . ALA A 1 105 ? -5.325 -8.432 13.875 1.00 85.25 105 ALA A CA 1
ATOM 812 C C . ALA A 1 105 ? -6.015 -8.591 12.510 1.00 85.25 105 ALA A C 1
ATOM 814 O O . ALA A 1 105 ? -5.377 -9.057 11.570 1.00 85.25 105 ALA A O 1
ATOM 815 N N . ASP A 1 106 ? -7.259 -8.119 12.376 1.00 87.06 106 ASP A N 1
ATOM 816 C CA . ASP A 1 106 ? -7.981 -8.123 11.095 1.00 87.06 106 ASP A CA 1
ATOM 817 C C . ASP A 1 106 ? -7.260 -7.266 10.042 1.00 87.06 106 ASP A C 1
ATOM 819 O O . ASP A 1 106 ? -7.221 -7.611 8.861 1.00 87.06 106 ASP A O 1
ATOM 823 N N . LEU A 1 107 ? -6.657 -6.148 10.467 1.00 86.88 107 LEU A N 1
ATOM 824 C CA . LEU A 1 107 ? -5.877 -5.285 9.582 1.00 86.88 107 LEU A CA 1
ATOM 825 C C . LEU A 1 107 ? -4.583 -5.965 9.115 1.00 86.88 107 LEU A C 1
ATOM 827 O O . LEU A 1 107 ? -4.250 -5.892 7.934 1.00 86.88 107 LEU A O 1
ATOM 831 N N . PHE A 1 108 ? -3.875 -6.651 10.015 1.00 89.12 108 PHE A N 1
ATOM 832 C CA . PHE A 1 108 ? -2.704 -7.450 9.648 1.00 89.12 108 PHE A CA 1
ATOM 833 C C . PHE A 1 108 ? -3.067 -8.568 8.670 1.00 89.12 108 PHE A C 1
ATOM 835 O O . PHE A 1 108 ? -2.379 -8.739 7.669 1.00 89.12 108 PHE A O 1
ATOM 842 N N . GLU A 1 109 ? -4.160 -9.293 8.912 1.00 89.75 109 GLU A N 1
ATOM 843 C CA . GLU A 1 109 ? -4.621 -10.355 8.014 1.00 89.75 109 GLU A CA 1
ATOM 844 C C . GLU A 1 109 ? -4.976 -9.808 6.624 1.00 89.75 109 GLU A C 1
ATOM 846 O O . GLU A 1 109 ? -4.571 -10.377 5.608 1.00 89.75 109 GLU A O 1
ATOM 851 N N . LEU A 1 110 ? -5.654 -8.658 6.565 1.00 89.75 110 LEU A N 1
ATOM 852 C CA . LEU A 1 110 ? -5.962 -7.974 5.309 1.00 89.75 110 LEU A CA 1
ATOM 853 C C . LEU A 1 110 ? -4.692 -7.592 4.542 1.00 89.75 110 LEU A C 1
ATOM 855 O O . LEU A 1 110 ? -4.614 -7.829 3.334 1.00 89.75 110 LEU A O 1
ATOM 859 N N . LEU A 1 111 ? -3.706 -7.003 5.224 1.00 90.56 111 LEU A N 1
ATOM 860 C CA . LEU A 1 111 ? -2.457 -6.570 4.597 1.00 90.56 111 LEU A CA 1
ATOM 861 C C . LEU A 1 111 ? -1.591 -7.754 4.165 1.00 90.56 111 LEU A C 1
ATOM 863 O O . LEU A 1 111 ? -1.035 -7.708 3.071 1.00 90.56 111 LEU A O 1
ATOM 867 N N . GLU A 1 112 ? -1.515 -8.828 4.953 1.00 90.38 112 GLU A N 1
ATOM 868 C CA . GLU A 1 112 ? -0.832 -10.062 4.546 1.00 90.38 112 GLU A CA 1
ATOM 869 C C . GLU A 1 112 ? -1.516 -10.722 3.343 1.00 90.38 112 GLU A C 1
ATOM 871 O O . GLU A 1 112 ? -0.834 -11.156 2.416 1.00 90.38 112 GLU A O 1
ATOM 876 N N . GLY A 1 113 ? -2.852 -10.733 3.293 1.00 89.19 113 GLY A N 1
ATOM 877 C CA . GLY A 1 113 ? -3.591 -11.212 2.121 1.00 89.19 113 GLY A CA 1
ATOM 878 C C . GLY A 1 113 ? -3.312 -10.368 0.874 1.00 89.19 113 GLY A C 1
ATOM 879 O O . GLY A 1 113 ? -3.034 -10.896 -0.202 1.00 89.19 113 GLY A O 1
ATOM 880 N N . ALA A 1 114 ? -3.300 -9.041 1.022 1.00 88.31 114 ALA A N 1
ATOM 881 C CA . ALA A 1 114 ? -2.985 -8.121 -0.068 1.00 88.31 114 ALA A CA 1
ATOM 882 C C . ALA A 1 114 ? -1.507 -8.170 -0.493 1.00 88.31 114 ALA A C 1
ATOM 884 O O . ALA A 1 114 ? -1.186 -7.827 -1.628 1.00 88.31 114 ALA A O 1
ATOM 885 N N . LYS A 1 115 ? -0.601 -8.611 0.384 1.00 87.25 115 LYS A N 1
ATOM 886 C CA . LYS A 1 115 ? 0.847 -8.589 0.161 1.00 87.25 115 LYS A CA 1
ATOM 887 C C . LYS A 1 115 ? 1.280 -9.380 -1.064 1.00 87.25 115 LYS A C 1
ATOM 889 O O . LYS A 1 115 ? 2.097 -8.905 -1.849 1.00 87.25 115 LYS A O 1
ATOM 894 N N . HIS A 1 116 ? 0.736 -10.582 -1.221 1.00 80.44 116 HIS A N 1
ATOM 895 C CA . HIS A 1 116 ? 1.070 -11.449 -2.347 1.00 80.44 116 HIS A CA 1
ATOM 896 C C . HIS A 1 116 ? 0.454 -10.950 -3.653 1.00 80.44 116 HIS A C 1
ATOM 898 O O . HIS A 1 116 ? 1.121 -10.960 -4.684 1.00 80.44 116 HIS A O 1
ATOM 904 N N . GLU A 1 117 ? -0.788 -10.473 -3.589 1.00 83.62 117 GLU A N 1
ATOM 905 C CA . GLU A 1 117 ? -1.544 -10.013 -4.755 1.00 83.62 117 GLU A CA 1
ATOM 906 C C . GLU A 1 117 ? -1.017 -8.675 -5.292 1.00 83.62 117 GLU A C 1
ATOM 908 O O . GLU A 1 117 ? -0.870 -8.511 -6.498 1.00 83.62 117 GLU A O 1
ATOM 913 N N . LEU A 1 118 ? -0.661 -7.746 -4.401 1.00 83.81 118 LEU A N 1
ATOM 914 C CA . LEU A 1 118 ? -0.180 -6.401 -4.737 1.00 83.81 118 LEU A CA 1
ATOM 915 C C . LEU A 1 118 ? 1.350 -6.272 -4.661 1.00 83.81 118 LEU A C 1
ATOM 917 O O . LEU A 1 118 ? 1.887 -5.171 -4.723 1.00 83.81 118 LEU A O 1
ATOM 921 N N . ARG A 1 119 ? 2.065 -7.393 -4.482 1.00 80.94 119 ARG A N 1
ATOM 922 C CA . ARG A 1 119 ? 3.537 -7.460 -4.378 1.00 80.94 119 ARG A CA 1
ATOM 923 C C . ARG A 1 119 ? 4.138 -6.474 -3.370 1.00 80.94 119 ARG A C 1
ATOM 925 O O . ARG A 1 119 ? 5.218 -5.924 -3.583 1.00 80.94 119 ARG A O 1
ATOM 932 N N . ILE A 1 120 ? 3.458 -6.275 -2.246 1.00 84.25 120 ILE A N 1
ATOM 933 C CA . ILE A 1 120 ? 3.954 -5.424 -1.165 1.00 84.25 120 ILE A CA 1
ATOM 934 C C . ILE A 1 120 ? 5.159 -6.132 -0.538 1.00 84.25 120 ILE A C 1
ATOM 936 O O . ILE A 1 120 ? 5.037 -7.208 0.042 1.00 84.25 120 ILE A O 1
ATOM 940 N N . GLU A 1 121 ? 6.348 -5.543 -0.630 1.00 84.00 121 GLU A N 1
ATOM 941 C CA . GLU A 1 121 ? 7.537 -6.161 -0.032 1.00 84.00 121 GLU A CA 1
ATOM 942 C C . GLU A 1 121 ? 7.483 -6.104 1.498 1.00 84.00 121 GLU A C 1
ATOM 944 O O . GLU A 1 121 ? 7.787 -7.078 2.194 1.00 84.00 121 GLU A O 1
ATOM 949 N N . ARG A 1 122 ? 7.106 -4.936 2.027 1.00 85.44 122 ARG A N 1
ATOM 950 C CA . ARG A 1 122 ? 7.060 -4.629 3.458 1.00 85.44 122 ARG A CA 1
ATOM 951 C C . ARG A 1 122 ? 5.951 -3.624 3.732 1.00 85.44 122 ARG A C 1
ATOM 953 O O . ARG A 1 122 ? 5.723 -2.727 2.929 1.00 85.44 122 ARG A O 1
ATOM 960 N N . TYR A 1 123 ? 5.323 -3.747 4.893 1.00 90.44 123 TYR A N 1
ATOM 961 C CA . TYR A 1 123 ? 4.404 -2.749 5.423 1.00 90.44 123 TYR A CA 1
ATOM 962 C C . TYR A 1 123 ? 4.654 -2.569 6.923 1.00 90.44 123 TYR A C 1
ATOM 964 O O . TYR A 1 123 ? 5.260 -3.420 7.577 1.00 90.44 123 TYR A O 1
ATOM 972 N N . SER A 1 124 ? 4.198 -1.441 7.455 1.00 86.75 124 SER A N 1
ATOM 973 C CA . SER A 1 124 ? 4.157 -1.152 8.885 1.00 86.75 124 SER A CA 1
ATOM 974 C C . SER A 1 124 ? 2.829 -0.481 9.188 1.00 86.75 124 SER A C 1
ATOM 976 O O . SER A 1 124 ? 2.323 0.279 8.365 1.00 86.75 124 SER A O 1
ATOM 978 N N . ILE A 1 125 ? 2.280 -0.752 10.366 1.00 86.31 125 ILE A N 1
ATOM 979 C CA . ILE A 1 125 ? 1.079 -0.092 10.868 1.00 86.31 125 ILE A CA 1
ATOM 980 C C . ILE A 1 125 ? 1.515 0.746 12.061 1.00 86.31 125 ILE A C 1
ATOM 982 O O . ILE A 1 125 ? 2.139 0.227 12.986 1.00 86.31 125 ILE A O 1
ATOM 986 N N . SER A 1 126 ? 1.192 2.032 12.029 1.00 82.19 126 SER A N 1
ATOM 987 C CA . SER A 1 126 ? 1.446 2.951 13.132 1.00 82.19 126 SER A CA 1
ATOM 988 C C . SER A 1 126 ? 0.112 3.521 13.577 1.00 82.19 126 SER A C 1
ATOM 990 O O . SER A 1 126 ? -0.582 4.160 12.792 1.00 82.19 126 SER A O 1
ATOM 992 N N . GLU A 1 127 ? -0.253 3.289 14.831 1.00 75.12 127 GLU A N 1
ATOM 993 C CA . GLU A 1 127 ? -1.411 3.930 15.438 1.00 75.12 127 GLU A CA 1
ATOM 994 C C . GLU A 1 127 ? -0.938 5.212 16.134 1.00 75.12 127 GLU A C 1
ATOM 996 O O . GLU A 1 127 ? 0.005 5.180 16.925 1.00 75.12 127 GLU A O 1
ATOM 1001 N N . LEU A 1 128 ? -1.587 6.351 15.881 1.00 61.31 128 LEU A N 1
ATOM 1002 C CA . LEU A 1 128 ? -1.308 7.615 16.586 1.00 61.31 128 LEU A CA 1
ATOM 1003 C C . LEU A 1 128 ? -1.844 7.613 18.038 1.00 61.31 128 LEU A C 1
ATOM 1005 O O . LEU A 1 128 ? -2.007 8.659 18.658 1.00 61.31 128 LEU A O 1
ATOM 1009 N N . ALA A 1 129 ? -2.115 6.438 18.605 1.00 55.69 129 ALA A N 1
ATOM 1010 C CA . ALA A 1 129 ? -2.846 6.240 19.851 1.00 55.69 129 ALA A CA 1
ATOM 1011 C C . ALA A 1 129 ? -1.985 6.319 21.124 1.00 55.69 129 ALA A C 1
ATOM 1013 O O . ALA A 1 129 ? -2.348 5.735 22.146 1.00 55.69 129 ALA A O 1
ATOM 1014 N N . LEU A 1 130 ? -0.879 7.073 21.127 1.00 49.69 130 LEU A N 1
ATOM 1015 C CA . LEU A 1 130 ? -0.189 7.358 22.394 1.00 49.69 130 LEU A CA 1
ATOM 1016 C C . LEU A 1 130 ? -1.138 8.062 23.382 1.00 49.69 130 LEU A C 1
ATOM 1018 O O . LEU A 1 130 ? -1.167 7.689 24.551 1.00 49.69 130 LEU A O 1
ATOM 1022 N N . ASP A 1 131 ? -2.012 8.956 22.904 1.00 50.88 131 ASP A N 1
ATOM 1023 C CA . ASP A 1 131 ? -3.037 9.603 23.741 1.00 50.88 131 ASP A CA 1
ATOM 1024 C C . ASP A 1 131 ? -4.079 8.620 24.307 1.00 50.88 131 ASP A C 1
ATOM 1026 O O . ASP A 1 131 ? -4.526 8.778 25.442 1.00 50.88 131 ASP A O 1
ATOM 1030 N N . GLN A 1 132 ? -4.441 7.558 23.580 1.00 52.16 132 GLN A N 1
ATOM 1031 C CA . GLN A 1 132 ? -5.432 6.585 24.066 1.00 52.16 132 GLN A CA 1
ATOM 1032 C C . GLN A 1 132 ? -4.847 5.646 25.132 1.00 52.16 132 GLN A C 1
ATOM 1034 O O . GLN A 1 132 ? -5.543 5.288 26.083 1.00 52.16 132 GLN A O 1
ATOM 1039 N N . VAL A 1 133 ? -3.555 5.308 25.038 1.00 53.44 133 VAL A N 1
ATOM 1040 C CA . VAL A 1 133 ? -2.842 4.580 26.103 1.00 53.44 133 VAL A CA 1
ATOM 1041 C C . VAL A 1 133 ? -2.728 5.441 27.366 1.00 53.44 133 VAL A C 1
ATOM 1043 O O . VAL A 1 133 ? -2.916 4.933 28.473 1.00 53.44 133 VAL A O 1
ATOM 1046 N N . PHE A 1 134 ? -2.480 6.749 27.224 1.00 52.78 134 PHE A N 1
ATOM 1047 C CA . PHE A 1 134 ? -2.428 7.657 28.372 1.00 52.78 134 PHE A CA 1
ATOM 1048 C C . PHE A 1 134 ? -3.789 7.833 29.049 1.00 52.78 134 PHE A C 1
ATOM 1050 O O . PHE A 1 134 ? -3.838 7.803 30.279 1.00 52.78 134 PHE A O 1
ATOM 1057 N N . HIS A 1 135 ? -4.890 7.930 28.300 1.00 52.00 135 HIS A N 1
ATOM 1058 C CA . HIS A 1 135 ? -6.230 8.014 28.892 1.00 52.00 135 HIS A CA 1
ATOM 1059 C C . HIS A 1 135 ? -6.638 6.735 29.645 1.00 52.00 135 HIS A C 1
ATOM 1061 O O . HIS A 1 135 ? -7.229 6.831 30.716 1.00 52.00 135 HIS A O 1
ATOM 1067 N N . HIS A 1 136 ? -6.248 5.544 29.180 1.00 52.56 136 HIS A N 1
ATOM 1068 C CA . HIS A 1 136 ? -6.509 4.295 29.912 1.00 52.56 136 HIS A CA 1
ATOM 1069 C C . HIS A 1 136 ? -5.635 4.077 31.158 1.00 52.56 136 HIS A C 1
ATOM 1071 O O . HIS A 1 136 ? -6.037 3.337 32.052 1.00 52.56 136 HIS A O 1
ATOM 1077 N N . LEU A 1 137 ? -4.464 4.713 31.250 1.00 51.75 137 LEU A N 1
ATOM 1078 C CA . LEU A 1 137 ? -3.591 4.627 32.430 1.00 51.75 137 LEU A CA 1
ATOM 1079 C C . LEU A 1 137 ? -3.834 5.737 33.462 1.00 51.75 137 LEU A C 1
ATOM 1081 O O . LEU A 1 137 ? -3.358 5.621 34.591 1.00 51.75 137 LEU A O 1
ATOM 1085 N N . THR A 1 138 ? -4.532 6.812 33.089 1.00 53.34 138 THR A N 1
ATOM 1086 C CA . THR A 1 138 ? -4.759 7.970 33.968 1.00 53.34 138 THR A CA 1
ATOM 1087 C C . THR A 1 138 ? -6.189 8.124 34.464 1.00 53.34 138 THR A C 1
ATOM 1089 O O . THR A 1 138 ? -6.386 8.976 35.324 1.00 53.34 138 THR A O 1
ATOM 1092 N N . ASP A 1 139 ? -7.149 7.297 34.030 1.00 47.22 139 ASP A N 1
ATOM 1093 C CA . ASP A 1 139 ? -8.467 7.214 34.672 1.00 47.22 139 ASP A CA 1
ATOM 1094 C C . ASP A 1 139 ? -8.372 6.425 35.995 1.00 47.22 139 ASP A C 1
ATOM 1096 O O . ASP A 1 139 ? -8.263 5.195 35.984 1.00 47.22 139 ASP A O 1
ATOM 1100 N N . PRO A 1 140 ? -8.444 7.082 37.170 1.00 53.84 140 PRO A N 1
ATOM 1101 C CA . PRO A 1 140 ? -8.486 6.411 38.455 1.00 53.84 140 PRO A CA 1
ATOM 1102 C C . PRO A 1 140 ? -9.960 6.183 38.798 1.00 53.84 140 PRO A C 1
ATOM 1104 O O . PRO A 1 140 ? -10.572 6.966 39.524 1.00 53.84 140 PRO A O 1
ATOM 1107 N N . SER A 1 141 ? -10.571 5.144 38.235 1.00 51.97 141 SER A N 1
ATOM 1108 C CA . SER A 1 141 ? -11.898 4.713 38.684 1.00 51.97 141 SER A CA 1
ATOM 1109 C C . SER A 1 141 ? -12.028 3.196 38.748 1.00 51.97 141 SER A C 1
ATOM 1111 O O . SER A 1 141 ? -12.842 2.584 38.065 1.00 51.97 141 SER A O 1
ATOM 1113 N N . THR A 1 142 ? -11.253 2.575 39.638 1.00 44.94 142 THR A N 1
ATOM 1114 C CA . THR A 1 142 ? -11.760 1.498 40.506 1.00 44.94 142 THR A CA 1
ATOM 1115 C C . THR A 1 142 ? -10.999 1.493 41.825 1.00 44.94 142 THR A C 1
ATOM 1117 O O . THR A 1 142 ? -9.755 1.606 41.781 1.00 44.94 142 THR A O 1
#

Radius of gyration: 20.03 Å; chains: 1; bounding box: 34×29×70 Å

pLDDT: mean 70.01, std 17.45, range [41.56, 93.0]

Secondary structure (DSSP, 8-state):
-HHHHHHHHTTS---HHHHHHHHHHTT--HHHHHHHHTTSPPPSSPPPTT--HHHHHHHHHHHHHHHHHHHHHHHHTS-EEEEEEETTEEEEEE---TT----HHHHHHHHHHHHHHTT---------THHHHHHHHH----